Protein AF-A0A3B0P0P3-F1 (afdb_monomer_lite)

pLDDT: mean 71.78, std 19.22, range [35.62, 91.62]

Foldseek 3Di:
DDDDPPDPPPPPPVVVVVPPPVPPDPPDDPPDPDPCPPFDKDKDWAWDDDPDPVFPQDIDGGFIWIDGPPRRPDIDGDPVSVQNSRPRVDDPVQWDWDADPVQQWTKTFGADPVRHTPDIDIDHD

Structure (mmCIF, N/CA/C/O backbone):
data_AF-A0A3B0P0P3-F1
#
_entry.id   AF-A0A3B0P0P3-F1
#
loop_
_atom_site.group_PDB
_atom_site.id
_atom_site.type_symbol
_atom_site.label_atom_id
_atom_site.label_alt_id
_atom_site.label_comp_id
_atom_site.label_asym_id
_atom_site.label_entity_id
_atom_site.label_seq_id
_atom_site.pdbx_PDB_ins_code
_atom_site.Cartn_x
_atom_site.Cartn_y
_atom_site.Cartn_z
_atom_site.occupancy
_atom_site.B_iso_or_equiv
_atom_site.auth_seq_id
_atom_site.auth_comp_id
_atom_site.auth_asym_id
_atom_site.auth_atom_id
_atom_site.pdbx_PDB_model_num
ATOM 1 N N . MET A 1 1 ? -33.134 -0.556 36.168 1.00 37.19 1 MET A N 1
ATOM 2 C CA . MET A 1 1 ? -32.171 -1.674 36.022 1.00 37.19 1 MET A CA 1
ATOM 3 C C . MET A 1 1 ? -31.194 -1.363 34.895 1.00 37.19 1 MET A C 1
ATOM 5 O O . MET A 1 1 ? -31.553 -0.646 33.974 1.00 37.19 1 MET A O 1
ATOM 9 N N . LYS A 1 2 ? -29.939 -1.791 35.063 1.00 35.69 2 LYS A N 1
ATOM 10 C CA . LYS A 1 2 ? -28.724 -1.318 34.377 1.00 35.69 2 LYS A CA 1
ATOM 11 C C . LYS A 1 2 ? -28.653 -1.657 32.874 1.00 35.69 2 LYS A C 1
ATOM 13 O O . LYS A 1 2 ? -29.119 -2.702 32.441 1.00 35.69 2 LYS A O 1
ATOM 18 N N . LYS A 1 3 ? -27.981 -0.754 32.144 1.00 40.00 3 LYS A N 1
ATOM 19 C CA . LYS A 1 3 ? -27.549 -0.800 30.734 1.00 40.00 3 LYS A CA 1
ATOM 20 C C . LYS A 1 3 ? -26.886 -2.137 30.365 1.00 40.00 3 LYS A C 1
ATOM 22 O O . LYS A 1 3 ? -25.862 -2.476 30.955 1.00 40.00 3 LYS A O 1
ATOM 27 N N . GLN A 1 4 ? -27.379 -2.823 29.334 1.00 44.06 4 GLN A N 1
ATOM 28 C CA . GLN A 1 4 ? -26.611 -3.861 28.641 1.00 44.06 4 GLN A CA 1
ATOM 29 C C . GLN A 1 4 ? -25.731 -3.201 27.572 1.00 44.06 4 GLN A C 1
ATOM 31 O O . GLN A 1 4 ? -26.179 -2.863 26.482 1.00 44.06 4 GLN A O 1
ATOM 36 N N . LYS A 1 5 ? -24.461 -2.977 27.922 1.00 46.28 5 LYS A N 1
ATOM 37 C CA . LYS A 1 5 ? -23.376 -2.773 26.960 1.00 46.28 5 LYS A CA 1
ATOM 38 C C . LYS A 1 5 ? -22.878 -4.155 26.534 1.00 46.28 5 LYS A C 1
ATOM 40 O O . LYS A 1 5 ? -22.070 -4.747 27.243 1.00 46.28 5 LYS A O 1
ATOM 45 N N . THR A 1 6 ? -23.330 -4.676 25.4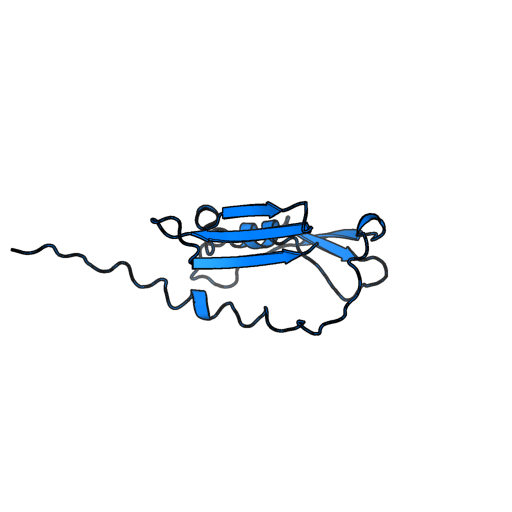00 1.00 50.09 6 THR A N 1
ATOM 46 C CA . THR A 1 6 ? -22.722 -5.866 24.785 1.00 50.09 6 THR A CA 1
ATOM 47 C C . THR A 1 6 ? -21.574 -5.438 23.873 1.00 50.09 6 THR A C 1
ATOM 49 O O . THR A 1 6 ? -21.735 -5.187 22.685 1.00 50.09 6 THR A O 1
ATOM 52 N N . LEU A 1 7 ? -20.427 -5.244 24.522 1.00 41.56 7 LEU A N 1
ATOM 53 C CA . LEU A 1 7 ? -19.095 -5.701 24.123 1.00 41.56 7 LEU A CA 1
ATOM 54 C C . LEU A 1 7 ? -18.811 -5.850 22.604 1.00 41.56 7 LEU A C 1
ATOM 56 O O . LEU A 1 7 ? -18.810 -6.951 22.062 1.00 41.56 7 LEU A O 1
ATOM 60 N N . LYS A 1 8 ? -18.456 -4.738 21.942 1.00 42.47 8 LYS A N 1
ATOM 61 C CA . LYS A 1 8 ? -17.677 -4.715 20.686 1.00 42.47 8 LYS A CA 1
ATOM 62 C C . LYS A 1 8 ? -16.185 -4.972 20.983 1.00 42.47 8 LYS A C 1
ATOM 64 O O . LYS A 1 8 ? -15.389 -4.043 20.947 1.00 42.47 8 LYS A O 1
ATOM 69 N N . TYR A 1 9 ? -15.801 -6.205 21.317 1.00 44.88 9 TYR A N 1
ATOM 70 C CA . TYR A 1 9 ? -14.387 -6.575 21.531 1.00 44.88 9 TYR A CA 1
ATOM 71 C C . TYR A 1 9 ? -14.048 -7.927 20.895 1.00 44.88 9 TYR A C 1
ATOM 73 O O . TYR A 1 9 ? -13.677 -8.871 21.581 1.00 44.88 9 TYR A O 1
ATOM 81 N N . PHE A 1 10 ? -14.165 -8.017 19.570 1.00 44.28 10 PHE A N 1
ATOM 82 C CA . PHE A 1 10 ? -13.620 -9.157 18.818 1.00 44.28 10 PHE A CA 1
ATOM 83 C C . PHE A 1 10 ? -12.614 -8.776 17.720 1.00 44.28 10 PHE A C 1
ATOM 85 O O . PHE A 1 10 ? -12.150 -9.654 17.006 1.00 44.28 10 PHE A O 1
ATOM 92 N N . LEU A 1 11 ? -12.185 -7.509 17.624 1.00 40.88 11 LEU A N 1
ATOM 93 C CA . LEU A 1 11 ? -11.160 -7.092 16.648 1.00 40.88 11 LEU A CA 1
ATOM 94 C C . LEU A 1 11 ? -9.722 -7.017 17.197 1.00 40.88 11 LEU A C 1
ATOM 96 O O . LEU A 1 11 ? -8.820 -6.572 16.499 1.00 40.88 11 LEU A O 1
ATOM 100 N N . SER A 1 12 ? -9.466 -7.465 18.427 1.00 43.34 12 SER A N 1
ATOM 101 C CA . SER A 1 12 ? -8.134 -7.319 19.041 1.00 43.34 12 SER A CA 1
ATOM 102 C C . SER A 1 12 ? -7.147 -8.441 18.702 1.00 43.34 12 SER A C 1
ATOM 104 O O . SER A 1 12 ? -5.954 -8.268 18.917 1.00 43.34 12 SER A O 1
ATOM 106 N N . ALA A 1 13 ? -7.612 -9.592 18.205 1.00 42.66 13 ALA A N 1
ATOM 107 C CA . ALA A 1 13 ? -6.750 -10.767 18.031 1.00 42.66 13 ALA A CA 1
ATOM 108 C C . ALA A 1 13 ? -6.234 -10.964 16.593 1.00 42.66 13 ALA A C 1
ATOM 110 O O . ALA A 1 13 ? -5.145 -11.499 16.419 1.00 42.66 13 ALA A O 1
ATOM 111 N N . ALA A 1 14 ? -6.957 -10.491 15.571 1.00 44.03 14 ALA A N 1
ATOM 112 C CA . ALA A 1 14 ? -6.527 -10.625 14.172 1.00 44.03 14 ALA A CA 1
ATOM 113 C C . ALA A 1 14 ? -5.441 -9.607 13.770 1.00 44.03 14 ALA A C 1
ATOM 115 O O . ALA A 1 14 ? -4.652 -9.865 12.866 1.00 44.03 14 ALA A O 1
ATOM 116 N N . ALA A 1 15 ? -5.342 -8.476 14.478 1.00 45.72 15 ALA A N 1
ATOM 117 C CA . ALA A 1 15 ? -4.306 -7.471 14.228 1.00 45.72 15 ALA A CA 1
ATOM 118 C C . ALA A 1 15 ? -2.900 -7.915 14.683 1.00 45.72 15 ALA A C 1
ATOM 120 O O . ALA A 1 15 ? -1.907 -7.346 14.245 1.00 45.72 15 ALA A O 1
ATOM 121 N N . LEU A 1 16 ? -2.796 -8.939 15.542 1.00 41.88 16 LEU A N 1
ATOM 122 C CA . LEU A 1 16 ? -1.513 -9.423 16.068 1.00 41.88 16 LEU A CA 1
ATOM 123 C C . LEU A 1 16 ? -0.851 -10.490 15.183 1.00 41.88 16 LEU A C 1
ATOM 125 O O . LEU A 1 16 ? 0.357 -10.687 15.285 1.00 41.88 16 LEU A O 1
ATOM 129 N N . SER A 1 17 ? -1.596 -11.163 14.298 1.00 41.97 17 SER A N 1
ATOM 130 C CA . SER A 1 17 ? -1.056 -12.252 13.468 1.00 41.97 17 SER A CA 1
ATOM 131 C C . SER A 1 17 ? -0.556 -11.818 12.088 1.00 41.97 17 SER A C 1
ATOM 133 O O . SER A 1 17 ? 0.045 -12.633 11.393 1.00 41.97 17 SER A O 1
ATOM 135 N N . LEU A 1 18 ? -0.753 -10.556 11.688 1.00 44.06 18 LEU A N 1
ATOM 136 C CA . LEU A 1 18 ? -0.232 -10.014 10.421 1.00 44.06 18 LEU A CA 1
ATOM 137 C C . LEU A 1 18 ? 1.138 -9.325 10.551 1.00 44.06 18 LEU A C 1
ATOM 139 O O . LEU A 1 18 ? 1.724 -8.933 9.546 1.00 44.06 18 LEU A O 1
ATOM 143 N N . PHE A 1 19 ? 1.704 -9.245 11.759 1.00 43.00 19 PHE A N 1
ATOM 144 C CA . PHE A 1 19 ? 3.033 -8.666 11.994 1.00 43.00 19 PHE A CA 1
ATOM 145 C C . PHE A 1 19 ? 4.212 -9.662 12.141 1.00 43.00 19 PHE A C 1
ATOM 147 O O . PHE A 1 19 ? 5.126 -9.369 12.910 1.00 43.00 19 PHE A O 1
ATOM 154 N N . PRO A 1 20 ? 4.311 -10.789 11.398 1.00 42.59 20 PRO A N 1
ATOM 155 C CA . PRO A 1 20 ? 5.589 -11.492 11.271 1.00 42.59 20 PRO A CA 1
ATOM 156 C C . PRO A 1 20 ? 6.290 -11.289 9.914 1.00 42.59 20 PRO A C 1
ATOM 158 O O . PRO A 1 20 ? 7.133 -12.105 9.557 1.00 42.59 20 PRO A O 1
ATOM 161 N N . VAL A 1 21 ? 6.004 -10.213 9.163 1.00 43.56 21 VAL A N 1
ATOM 162 C CA . VAL A 1 21 ? 6.750 -9.893 7.917 1.00 43.56 21 VAL A CA 1
ATOM 163 C C . VAL A 1 21 ? 7.593 -8.612 8.016 1.00 43.56 21 VAL A C 1
ATOM 165 O O . VAL A 1 21 ? 8.526 -8.428 7.244 1.00 43.56 21 VAL A O 1
ATOM 168 N N . ALA A 1 22 ? 7.384 -7.764 9.027 1.00 45.91 22 ALA A N 1
ATOM 169 C CA . ALA A 1 22 ? 8.171 -6.534 9.192 1.00 45.91 22 ALA A CA 1
ATOM 170 C C . ALA A 1 22 ? 9.547 -6.738 9.871 1.00 45.91 22 ALA A C 1
ATOM 172 O O . ALA A 1 22 ? 10.275 -5.772 10.083 1.00 45.91 22 ALA A O 1
ATOM 173 N N . LEU A 1 23 ? 9.923 -7.975 10.227 1.00 43.06 23 LEU A N 1
ATOM 174 C CA . LEU A 1 23 ? 11.130 -8.260 11.018 1.00 43.06 23 LEU A CA 1
ATOM 175 C C . LEU A 1 23 ? 12.302 -8.866 10.224 1.00 43.06 23 LEU A C 1
ATOM 177 O O . LEU A 1 23 ? 13.125 -9.585 10.787 1.00 43.06 23 LEU A O 1
ATOM 181 N N . LEU A 1 24 ? 12.414 -8.570 8.927 1.00 39.75 24 LEU A N 1
ATOM 182 C CA . LEU A 1 24 ? 13.553 -8.986 8.098 1.00 39.75 24 LEU A CA 1
ATOM 183 C C . LEU A 1 24 ? 14.134 -7.813 7.300 1.00 39.75 24 LEU A C 1
ATOM 185 O O . LEU A 1 24 ? 14.083 -7.837 6.081 1.00 39.75 24 LEU A O 1
ATOM 189 N N . SER A 1 25 ? 14.710 -6.816 7.986 1.00 42.78 25 SER A N 1
ATOM 190 C CA . SER A 1 25 ? 15.882 -6.048 7.491 1.00 42.78 25 SER A CA 1
ATOM 191 C C . SER A 1 25 ? 16.295 -4.870 8.387 1.00 42.78 25 SER A C 1
ATOM 193 O O . SER A 1 25 ? 16.852 -3.894 7.898 1.00 42.78 25 SER A O 1
ATOM 195 N N . ALA A 1 26 ? 16.126 -4.936 9.711 1.00 41.12 26 ALA A N 1
ATOM 196 C CA . ALA A 1 26 ? 16.864 -4.033 10.600 1.00 41.12 26 ALA A CA 1
ATOM 197 C C . ALA A 1 26 ? 18.314 -4.534 10.770 1.00 41.12 26 ALA A C 1
ATOM 199 O O . ALA A 1 26 ? 18.764 -4.848 11.869 1.00 41.12 26 ALA A O 1
ATOM 200 N N . ARG A 1 27 ? 19.055 -4.662 9.662 1.00 38.78 27 ARG A N 1
ATOM 201 C CA . ARG A 1 27 ? 20.513 -4.556 9.706 1.00 38.78 27 ARG A CA 1
ATOM 202 C C . ARG A 1 27 ? 20.827 -3.109 9.377 1.00 38.78 27 ARG A C 1
ATOM 204 O O . ARG A 1 27 ? 20.640 -2.682 8.246 1.00 38.78 27 ARG A O 1
ATOM 211 N N . CYS A 1 28 ? 21.268 -2.376 10.396 1.00 43.38 28 CYS A N 1
ATOM 212 C CA . CYS A 1 28 ? 21.934 -1.094 10.251 1.00 43.38 28 CYS A CA 1
ATOM 213 C C . CYS A 1 28 ? 23.049 -1.205 9.206 1.00 43.38 28 CYS A C 1
ATOM 215 O O . CYS A 1 28 ? 24.158 -1.629 9.523 1.00 43.38 28 CYS A O 1
ATOM 217 N N . GLU A 1 29 ? 22.783 -0.779 7.982 1.00 35.62 29 GLU A N 1
ATOM 218 C CA . GLU A 1 29 ? 23.805 -0.169 7.154 1.00 35.62 29 GLU A CA 1
ATOM 219 C C . GLU A 1 29 ? 23.496 1.321 7.140 1.00 35.62 29 GLU A C 1
ATOM 221 O O . GLU A 1 29 ? 22.467 1.743 6.623 1.00 35.62 29 GLU A O 1
ATOM 226 N N . ASN A 1 30 ? 24.394 2.114 7.735 1.00 39.34 30 ASN A N 1
ATOM 227 C CA . ASN A 1 30 ? 24.486 3.566 7.562 1.00 39.34 30 ASN A CA 1
ATOM 228 C C . ASN A 1 30 ? 24.833 3.890 6.096 1.00 39.34 30 ASN A C 1
ATOM 230 O O . ASN A 1 30 ? 25.861 4.499 5.797 1.00 39.34 30 ASN A O 1
ATOM 234 N N . THR A 1 31 ? 24.010 3.438 5.159 1.00 44.97 31 THR A N 1
ATOM 235 C CA . THR A 1 31 ? 24.005 3.965 3.808 1.00 44.97 31 THR A CA 1
ATOM 236 C C . THR A 1 31 ? 23.204 5.250 3.890 1.00 44.97 31 THR A C 1
ATOM 238 O O . THR A 1 31 ? 22.048 5.263 4.304 1.00 44.97 31 THR A O 1
ATOM 241 N N . LYS A 1 32 ? 23.861 6.375 3.596 1.00 42.97 32 LYS A N 1
ATOM 242 C CA . LYS A 1 32 ? 23.148 7.632 3.363 1.00 42.97 32 LYS A CA 1
ATOM 243 C C . LYS A 1 32 ? 22.000 7.329 2.389 1.00 42.97 32 LYS A C 1
ATOM 245 O O . LYS A 1 32 ? 22.283 6.617 1.421 1.00 42.97 32 LYS A O 1
ATOM 250 N N . PRO A 1 33 ? 20.775 7.836 2.618 1.00 49.66 33 PRO A N 1
ATOM 251 C CA . PRO A 1 33 ? 19.689 7.675 1.659 1.00 49.66 33 PRO A CA 1
ATOM 252 C C . PRO A 1 33 ? 20.211 8.100 0.285 1.00 49.66 33 PRO A C 1
ATOM 254 O O . PRO A 1 33 ? 20.733 9.207 0.108 1.00 49.66 33 PRO A O 1
ATOM 257 N N . ILE A 1 34 ? 20.224 7.150 -0.648 1.00 50.75 34 ILE A N 1
ATOM 258 C CA . ILE A 1 34 ? 20.624 7.414 -2.023 1.00 50.75 34 ILE A CA 1
ATOM 259 C C . ILE A 1 34 ? 19.425 8.120 -2.629 1.00 50.75 34 ILE A C 1
ATOM 261 O O . ILE A 1 34 ? 18.325 7.597 -2.581 1.00 50.75 34 ILE A O 1
ATOM 265 N N . ASN A 1 35 ? 19.634 9.320 -3.157 1.00 49.97 35 ASN A N 1
ATOM 266 C CA . ASN A 1 35 ? 18.577 10.076 -3.809 1.00 49.97 35 ASN A CA 1
ATOM 267 C C . ASN A 1 35 ? 18.003 9.245 -4.977 1.00 49.97 35 ASN A C 1
ATOM 269 O O . ASN A 1 35 ? 18.694 9.025 -5.978 1.00 49.97 35 ASN A O 1
ATOM 273 N N . ASP A 1 36 ? 16.760 8.781 -4.824 1.00 53.78 36 ASP A N 1
ATOM 274 C CA . ASP A 1 36 ? 16.060 7.842 -5.715 1.00 53.78 36 ASP A CA 1
ATOM 275 C C . ASP A 1 36 ? 15.874 8.352 -7.154 1.00 53.78 36 ASP A C 1
ATOM 277 O O . ASP A 1 36 ? 15.538 7.583 -8.053 1.00 53.78 36 ASP A O 1
ATOM 281 N N . ASN A 1 37 ? 16.176 9.627 -7.421 1.00 54.72 37 ASN A N 1
ATOM 282 C CA . ASN A 1 37 ? 16.098 10.245 -8.749 1.00 54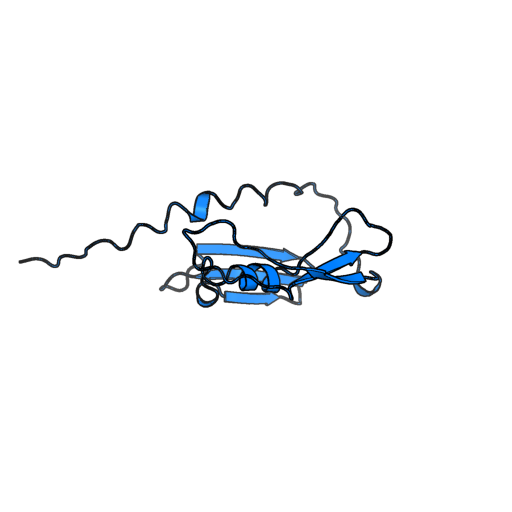.72 37 ASN A CA 1
ATOM 283 C C . ASN A 1 37 ? 16.999 9.592 -9.822 1.00 54.72 37 ASN A C 1
ATOM 285 O O . ASN A 1 37 ? 16.866 9.908 -11.004 1.00 54.72 37 ASN A O 1
ATOM 289 N N . HIS A 1 38 ? 17.912 8.694 -9.438 1.00 56.16 38 HIS A N 1
ATOM 290 C CA . HIS A 1 38 ? 18.759 7.929 -10.363 1.00 56.16 38 HIS A CA 1
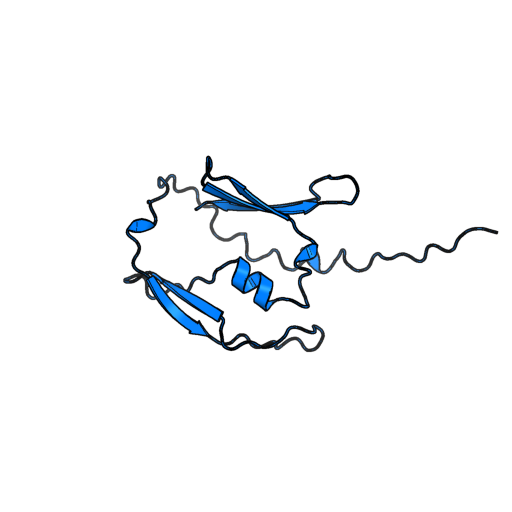ATOM 291 C C . HIS A 1 38 ? 18.353 6.453 -10.518 1.00 56.16 38 HIS A C 1
ATOM 293 O O . HIS A 1 38 ? 18.991 5.729 -11.285 1.00 56.16 38 HIS A O 1
ATOM 299 N N . LEU A 1 39 ? 17.322 5.985 -9.808 1.00 68.25 39 LEU A N 1
ATOM 300 C CA . LEU A 1 39 ? 16.809 4.627 -9.967 1.00 68.25 39 LEU A CA 1
ATOM 301 C C . LEU A 1 39 ? 15.886 4.570 -11.184 1.00 68.25 39 LEU A C 1
ATOM 303 O O . LEU A 1 39 ? 14.818 5.176 -11.221 1.00 68.25 39 LEU A O 1
ATOM 307 N N . GLU A 1 40 ? 16.294 3.817 -12.202 1.00 76.44 40 GLU A N 1
ATOM 308 C CA . GLU A 1 40 ? 15.404 3.502 -13.311 1.00 76.44 40 GLU A CA 1
ATOM 309 C C . GLU A 1 40 ? 14.490 2.338 -12.928 1.00 76.44 40 GLU A C 1
ATOM 311 O O . GLU A 1 40 ? 14.960 1.247 -12.587 1.00 76.44 40 GLU A O 1
ATOM 316 N N . PHE A 1 41 ? 13.181 2.556 -13.040 1.00 83.44 41 PHE A N 1
ATOM 317 C CA . PHE A 1 41 ? 12.171 1.541 -12.765 1.00 83.44 41 PHE A CA 1
ATOM 318 C C . PHE A 1 41 ? 11.584 0.964 -14.055 1.00 83.44 41 PHE A C 1
ATOM 320 O O . PHE A 1 41 ? 11.381 1.666 -15.048 1.00 83.44 41 PHE A O 1
ATOM 327 N N . GLU A 1 42 ? 11.273 -0.326 -14.025 1.00 86.38 42 GLU A N 1
ATOM 328 C CA . GLU A 1 42 ? 10.320 -0.962 -14.925 1.00 86.38 42 GLU A CA 1
ATOM 329 C C . GLU A 1 42 ? 9.002 -1.147 -14.166 1.00 86.38 42 GLU A C 1
ATOM 331 O O . GLU A 1 42 ? 8.976 -1.724 -13.077 1.00 86.38 42 GLU A O 1
ATOM 336 N N . ILE A 1 43 ? 7.912 -0.634 -14.736 1.00 89.12 43 ILE A N 1
ATOM 337 C CA . ILE A 1 43 ? 6.576 -0.699 -14.141 1.00 89.12 43 ILE A CA 1
ATOM 338 C C . ILE A 1 43 ? 5.769 -1.743 -14.907 1.00 89.12 43 ILE A C 1
ATOM 340 O O . ILE A 1 43 ? 5.675 -1.689 -16.133 1.00 89.12 43 ILE A O 1
ATOM 344 N N . SER A 1 44 ? 5.160 -2.678 -14.184 1.00 89.25 44 SER A N 1
ATOM 345 C CA . SER A 1 44 ? 4.307 -3.723 -14.756 1.00 89.25 44 SER A CA 1
ATOM 346 C C . SER A 1 44 ? 3.002 -3.848 -13.977 1.00 89.25 44 SER A C 1
ATOM 348 O O . SER A 1 44 ? 2.965 -3.569 -12.782 1.00 89.25 44 SER A O 1
ATOM 350 N N . LYS A 1 45 ? 1.924 -4.251 -14.658 1.00 91.62 45 LYS A N 1
ATOM 351 C CA . LYS A 1 45 ? 0.612 -4.480 -14.040 1.00 91.62 45 LYS A CA 1
ATOM 352 C C . LYS A 1 45 ? 0.452 -5.942 -13.642 1.00 91.62 45 LYS A C 1
ATOM 354 O O . LYS A 1 45 ? 0.783 -6.823 -14.436 1.00 91.62 45 LYS A O 1
ATOM 359 N N . HIS A 1 46 ? -0.072 -6.181 -12.445 1.00 90.38 46 HIS A N 1
ATOM 360 C CA . HIS A 1 46 ? -0.317 -7.512 -11.892 1.00 90.38 46 HIS A CA 1
ATOM 361 C C . HIS A 1 46 ? -1.703 -7.602 -11.273 1.00 90.38 46 HIS A C 1
ATOM 363 O O . HIS A 1 46 ? -2.263 -6.616 -10.795 1.00 90.38 46 HIS A O 1
ATOM 369 N N . GLY A 1 47 ? -2.233 -8.823 -11.256 1.00 88.69 47 GLY A N 1
ATOM 370 C CA . GLY A 1 47 ? -3.485 -9.115 -10.581 1.00 88.69 47 GLY A CA 1
ATOM 371 C C . GLY A 1 47 ? -3.297 -9.494 -9.118 1.00 88.69 47 GLY A C 1
ATOM 372 O O . GLY A 1 47 ? -2.368 -10.221 -8.765 1.00 88.69 47 GLY A O 1
ATOM 373 N N . PHE A 1 48 ? -4.224 -9.043 -8.283 1.00 88.94 48 PHE A N 1
ATOM 374 C CA . PHE A 1 48 ? -4.422 -9.520 -6.925 1.00 88.94 48 PHE A CA 1
ATOM 375 C C . PHE A 1 48 ? -5.660 -1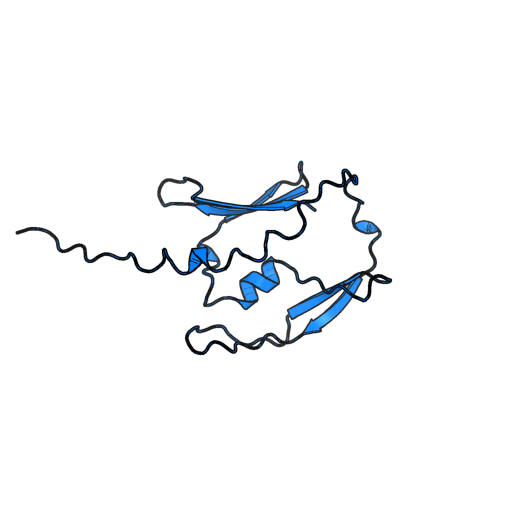0.406 -6.869 1.00 88.94 48 PHE A C 1
ATOM 377 O O . PHE A 1 48 ? -6.760 -9.996 -7.242 1.00 88.94 48 PHE A O 1
ATOM 384 N N . LYS A 1 49 ? -5.468 -11.625 -6.363 1.00 89.94 49 LYS A N 1
ATOM 385 C CA . LYS A 1 49 ? -6.529 -12.610 -6.187 1.00 89.94 49 LYS A CA 1
ATOM 386 C C . LYS A 1 49 ? -6.730 -12.908 -4.709 1.00 89.94 49 LYS A C 1
ATOM 388 O O . LYS A 1 49 ? -5.789 -13.312 -4.027 1.00 89.94 49 LYS A O 1
ATOM 393 N N . ASN A 1 50 ? -7.963 -12.765 -4.231 1.00 86.94 50 ASN A N 1
ATOM 394 C CA . ASN A 1 50 ? -8.314 -13.124 -2.867 1.00 86.94 50 ASN A CA 1
ATOM 395 C C . ASN A 1 50 ? -8.627 -14.625 -2.773 1.00 86.94 50 ASN A C 1
ATOM 397 O O . ASN A 1 50 ? -9.618 -15.111 -3.315 1.00 86.94 50 ASN A O 1
ATOM 401 N N . PHE A 1 51 ? -7.790 -15.368 -2.052 1.00 88.50 51 PHE A N 1
ATOM 402 C CA . PHE A 1 51 ? -8.020 -16.791 -1.786 1.00 88.50 51 PHE A CA 1
ATOM 403 C C . PHE A 1 51 ? -8.767 -17.049 -0.465 1.00 88.50 51 PHE A C 1
ATOM 405 O O . PHE A 1 51 ? -9.225 -18.171 -0.240 1.00 88.50 51 PHE A O 1
ATOM 412 N N . ASN A 1 52 ? -8.932 -16.022 0.375 1.00 83.31 52 ASN A N 1
ATOM 413 C CA . ASN A 1 52 ? -9.583 -16.097 1.681 1.00 83.31 52 ASN A CA 1
ATOM 414 C C . ASN A 1 52 ? -11.054 -15.682 1.554 1.00 83.31 52 ASN A C 1
ATOM 416 O O . ASN A 1 52 ? -11.392 -14.501 1.452 1.00 83.31 52 ASN A O 1
ATOM 420 N N . LYS A 1 53 ? -11.945 -16.676 1.538 1.00 80.38 53 LYS A N 1
ATOM 421 C CA . LYS A 1 53 ? -13.384 -16.480 1.289 1.00 80.38 53 LYS A CA 1
ATOM 422 C C . LYS A 1 53 ? -14.112 -15.774 2.434 1.00 80.38 53 LYS A C 1
ATOM 424 O O . LYS A 1 53 ? -15.235 -15.319 2.250 1.00 80.38 53 LYS A O 1
ATOM 429 N N . GLU A 1 54 ? -13.505 -15.728 3.612 1.00 84.75 54 GLU A N 1
ATOM 430 C CA . GLU A 1 54 ? -14.028 -15.089 4.814 1.00 84.75 54 GLU A CA 1
ATOM 431 C C . GLU A 1 54 ? -13.940 -13.556 4.778 1.00 84.75 54 GLU A C 1
ATOM 433 O O . GLU A 1 54 ? -14.632 -12.895 5.552 1.00 84.75 54 GLU A O 1
ATOM 438 N N . TYR A 1 55 ? -13.134 -12.992 3.873 1.00 80.50 55 TYR A N 1
ATOM 439 C CA . TYR A 1 55 ? -12.971 -11.550 3.717 1.00 80.50 55 TYR A CA 1
ATOM 440 C C . TYR A 1 55 ? -13.534 -11.074 2.380 1.00 80.50 55 TYR A C 1
ATOM 442 O O . TYR A 1 55 ? -13.274 -11.663 1.329 1.00 80.50 55 TYR A O 1
ATOM 450 N N . THR A 1 56 ? -14.261 -9.959 2.406 1.00 82.94 56 THR A N 1
ATOM 451 C CA . THR A 1 56 ? -14.811 -9.313 1.206 1.00 82.94 56 THR A CA 1
ATOM 452 C C . THR A 1 56 ? -13.763 -8.401 0.565 1.00 82.94 56 THR A C 1
ATOM 454 O O . THR A 1 56 ? -13.958 -7.193 0.474 1.00 82.94 56 THR A O 1
ATOM 457 N N . ILE A 1 57 ? -12.628 -8.972 0.157 1.00 86.38 57 ILE A N 1
ATOM 458 C CA . ILE A 1 57 ? -11.579 -8.246 -0.571 1.00 86.38 57 ILE A CA 1
ATOM 459 C C . ILE A 1 57 ? -11.849 -8.397 -2.067 1.00 86.38 57 ILE A C 1
ATOM 461 O O . ILE A 1 57 ? -11.984 -9.523 -2.558 1.00 86.38 57 ILE A O 1
ATOM 465 N N . GLN A 1 58 ? -11.950 -7.277 -2.781 1.00 85.69 58 GLN A N 1
ATOM 466 C CA . GLN A 1 58 ? -12.166 -7.288 -4.226 1.00 85.69 58 GLN A CA 1
ATOM 467 C C . GLN A 1 58 ? -10.891 -7.725 -4.958 1.00 85.69 58 GLN A C 1
ATOM 469 O O . GLN A 1 58 ? -9.795 -7.252 -4.664 1.00 85.69 58 GLN A O 1
ATOM 474 N N . GLU A 1 59 ? -11.035 -8.642 -5.916 1.00 90.12 59 GLU A N 1
ATOM 475 C CA . GLU A 1 59 ? -9.946 -8.984 -6.833 1.00 90.12 59 GLU A CA 1
ATOM 476 C C . GLU A 1 59 ? -9.643 -7.792 -7.750 1.00 90.12 59 GLU A C 1
ATOM 478 O O . GLU A 1 59 ? -10.541 -7.028 -8.109 1.00 90.12 59 GLU A O 1
ATOM 483 N N . ARG A 1 60 ? -8.375 -7.641 -8.136 1.00 89.25 60 ARG A N 1
ATOM 484 C CA . ARG A 1 60 ? -7.894 -6.536 -8.977 1.00 89.25 60 ARG A CA 1
ATOM 485 C C . ARG A 1 60 ? -6.940 -7.045 -10.042 1.00 89.25 60 ARG A C 1
ATOM 487 O O . ARG A 1 60 ? -6.285 -8.060 -9.835 1.00 89.25 60 ARG A O 1
ATOM 494 N N . ASP A 1 61 ? -6.828 -6.337 -11.157 1.00 89.94 61 ASP A N 1
ATOM 495 C CA . ASP A 1 61 ? -5.917 -6.638 -12.272 1.00 89.94 61 ASP A CA 1
ATOM 496 C C . ASP A 1 61 ? -4.969 -5.472 -12.611 1.00 89.94 61 ASP A C 1
ATOM 498 O O . ASP A 1 61 ? -4.183 -5.542 -13.559 1.00 89.94 61 ASP A O 1
ATOM 502 N N . ASP A 1 62 ? -5.024 -4.402 -11.818 1.00 89.62 62 ASP A N 1
ATOM 503 C CA . ASP A 1 62 ? -4.414 -3.109 -12.102 1.00 89.62 62 ASP A CA 1
ATOM 504 C C . ASP A 1 62 ? -3.319 -2.693 -11.108 1.00 89.62 62 ASP A C 1
ATOM 506 O O . ASP A 1 62 ? -2.871 -1.546 -11.157 1.00 89.62 62 ASP A O 1
ATOM 510 N N . LEU A 1 63 ? -2.836 -3.602 -10.251 1.00 90.12 63 LEU A N 1
ATOM 511 C CA . LEU A 1 63 ? -1.777 -3.273 -9.295 1.00 90.12 63 LEU A CA 1
ATOM 512 C C . LEU A 1 63 ? -0.441 -3.051 -9.987 1.00 90.12 63 LEU A C 1
ATOM 514 O O . LEU A 1 63 ? 0.005 -3.866 -10.798 1.00 90.12 63 LEU A O 1
ATOM 518 N N . LEU A 1 64 ? 0.216 -1.950 -9.629 1.00 89.94 64 LEU A N 1
ATOM 519 C CA . LEU A 1 64 ? 1.518 -1.601 -10.165 1.00 89.94 64 LEU A CA 1
ATOM 520 C C . LEU A 1 64 ? 2.614 -2.263 -9.338 1.00 89.94 64 LEU A C 1
ATOM 522 O O . LEU A 1 64 ? 2.726 -2.088 -8.126 1.00 89.94 64 LEU A O 1
ATOM 526 N N . ALA A 1 65 ? 3.450 -3.005 -10.045 1.00 88.25 65 ALA A N 1
ATOM 527 C CA . ALA A 1 65 ? 4.670 -3.583 -9.536 1.00 88.25 65 ALA A CA 1
ATOM 528 C C . ALA A 1 65 ? 5.863 -2.853 -10.150 1.00 88.25 65 ALA A C 1
ATOM 530 O O . ALA A 1 65 ? 5.951 -2.690 -11.372 1.00 88.25 65 ALA A O 1
ATOM 531 N N . TYR A 1 66 ? 6.796 -2.463 -9.294 1.00 87.94 66 TYR A N 1
ATOM 532 C CA . TYR A 1 66 ? 7.994 -1.721 -9.638 1.00 87.94 66 TYR A CA 1
ATOM 533 C C . TYR A 1 66 ? 9.195 -2.655 -9.535 1.00 87.94 66 TYR A C 1
ATOM 535 O O . TYR A 1 66 ? 9.407 -3.316 -8.517 1.00 87.94 66 TYR A O 1
ATOM 543 N N . ARG A 1 67 ? 10.000 -2.713 -10.592 1.00 85.75 67 ARG A N 1
ATOM 544 C CA . ARG A 1 67 ? 11.293 -3.400 -10.598 1.00 85.75 67 ARG A CA 1
ATOM 545 C C . ARG A 1 67 ? 12.391 -2.385 -10.818 1.00 85.75 67 ARG A C 1
ATOM 547 O O . ARG A 1 67 ? 12.302 -1.567 -11.727 1.00 85.75 67 ARG A O 1
ATOM 554 N N . ILE A 1 68 ? 13.440 -2.457 -10.014 1.00 84.12 68 ILE A N 1
ATOM 555 C CA . ILE A 1 68 ? 14.633 -1.642 -10.229 1.00 84.12 68 ILE A CA 1
ATOM 556 C C . ILE A 1 68 ? 15.426 -2.287 -11.368 1.00 84.12 68 ILE A C 1
ATOM 558 O O . ILE A 1 68 ? 15.805 -3.459 -11.275 1.00 84.12 68 ILE A O 1
ATOM 562 N N . LYS A 1 69 ? 15.694 -1.540 -12.444 1.00 73.56 69 LYS A N 1
ATOM 563 C CA . LYS A 1 69 ? 16.509 -2.048 -13.554 1.00 73.56 69 LYS A CA 1
ATOM 564 C C . LYS A 1 69 ? 17.876 -2.495 -13.031 1.00 73.56 69 LYS A C 1
ATOM 566 O O . LYS A 1 69 ? 18.493 -1.816 -12.213 1.00 73.56 69 LYS A O 1
ATOM 571 N N . ASN A 1 70 ? 18.352 -3.643 -13.515 1.00 71.31 70 ASN A N 1
ATOM 572 C CA . ASN A 1 70 ? 19.583 -4.317 -13.070 1.00 71.31 70 ASN A CA 1
ATOM 573 C C . ASN A 1 70 ? 19.507 -4.981 -11.677 1.00 71.31 70 ASN A C 1
ATOM 575 O O . ASN A 1 70 ? 20.508 -5.525 -11.213 1.00 71.31 70 ASN A O 1
ATOM 579 N N . LYS A 1 71 ? 18.332 -4.998 -11.028 1.00 68.81 71 LYS A N 1
ATOM 580 C CA . LYS A 1 71 ? 18.032 -5.784 -9.818 1.00 68.81 71 LYS A CA 1
ATOM 581 C C . LYS A 1 71 ? 16.741 -6.584 -10.032 1.00 68.81 71 LYS A C 1
ATOM 583 O O . LYS A 1 71 ? 15.713 -6.326 -9.414 1.00 68.81 71 LYS A O 1
ATOM 588 N N . ASN A 1 72 ? 16.802 -7.559 -10.939 1.00 61.56 72 ASN A N 1
ATOM 589 C CA . ASN A 1 72 ? 15.622 -8.265 -11.460 1.00 61.56 72 ASN A CA 1
ATOM 590 C C . ASN A 1 72 ? 14.947 -9.231 -10.466 1.00 61.56 72 ASN A C 1
ATOM 592 O O . ASN A 1 72 ? 13.887 -9.768 -10.778 1.00 61.56 72 ASN A O 1
ATOM 596 N N . GLU A 1 73 ? 15.549 -9.483 -9.303 1.00 69.12 73 GLU A N 1
ATOM 597 C CA . GLU A 1 73 ? 15.054 -10.486 -8.349 1.00 69.12 73 GLU A CA 1
ATOM 598 C C . GLU A 1 73 ? 13.970 -9.948 -7.405 1.00 69.12 73 GLU A C 1
ATOM 600 O O . GLU A 1 73 ? 13.187 -10.729 -6.871 1.00 69.12 73 GLU A O 1
ATOM 605 N N . MET A 1 74 ? 13.883 -8.625 -7.226 1.00 77.31 74 MET A N 1
ATOM 606 C CA . MET A 1 74 ? 12.964 -8.002 -6.271 1.00 77.31 74 MET A CA 1
ATOM 607 C C . MET A 1 74 ? 11.866 -7.220 -6.989 1.00 77.31 74 MET A C 1
ATOM 609 O O . MET A 1 74 ? 12.126 -6.431 -7.899 1.00 77.31 74 MET A O 1
ATOM 613 N N . ILE A 1 75 ? 10.629 -7.437 -6.548 1.00 82.44 75 ILE A N 1
ATOM 614 C CA . ILE A 1 75 ? 9.450 -6.699 -6.992 1.00 82.44 75 ILE A CA 1
ATOM 615 C C . ILE A 1 75 ? 8.944 -5.880 -5.813 1.00 82.44 75 ILE A C 1
ATOM 617 O O . ILE A 1 75 ? 8.723 -6.418 -4.730 1.00 82.44 75 ILE A O 1
ATOM 621 N N . TYR A 1 76 ? 8.748 -4.591 -6.047 1.00 84.62 76 TYR A N 1
ATOM 622 C CA . TYR A 1 76 ? 8.234 -3.647 -5.070 1.00 84.62 76 TYR A CA 1
ATOM 623 C C . TYR A 1 76 ? 6.803 -3.270 -5.443 1.00 84.62 76 TYR A C 1
ATOM 625 O O . TYR A 1 76 ? 6.455 -3.202 -6.622 1.00 84.62 76 TYR A O 1
ATOM 633 N N . ILE A 1 77 ? 5.971 -3.033 -4.438 1.00 85.81 77 ILE A N 1
ATOM 634 C CA . ILE A 1 77 ? 4.603 -2.541 -4.598 1.00 85.81 77 ILE A CA 1
ATOM 635 C C . ILE A 1 77 ? 4.488 -1.312 -3.707 1.00 85.81 77 ILE A C 1
ATOM 637 O O . ILE A 1 77 ? 5.020 -1.299 -2.595 1.00 85.81 77 ILE A O 1
ATOM 641 N N . ASP A 1 78 ? 3.822 -0.283 -4.212 1.00 84.38 78 ASP A N 1
ATOM 642 C CA . ASP A 1 78 ? 3.522 0.906 -3.429 1.00 84.38 78 ASP A CA 1
ATOM 643 C C . ASP A 1 78 ? 2.617 0.542 -2.238 1.00 84.38 78 ASP A C 1
ATOM 645 O O . ASP A 1 78 ? 1.641 -0.199 -2.383 1.00 84.38 78 ASP A O 1
ATOM 649 N N . VAL A 1 79 ? 2.952 1.040 -1.046 1.00 84.06 79 VAL A N 1
ATOM 650 C CA . VAL A 1 79 ? 2.224 0.679 0.179 1.00 84.06 79 VAL A CA 1
ATOM 651 C C . VAL A 1 79 ? 0.779 1.170 0.148 1.00 84.06 79 VAL A C 1
ATOM 653 O O . VAL A 1 79 ? -0.093 0.435 0.608 1.00 84.06 79 VAL A O 1
ATOM 656 N N . ASP A 1 80 ? 0.488 2.333 -0.442 1.00 84.25 80 ASP A N 1
ATOM 657 C CA . ASP A 1 80 ? -0.895 2.799 -0.585 1.00 84.25 80 ASP A CA 1
ATOM 658 C C . ASP A 1 80 ? -1.667 1.871 -1.520 1.00 84.25 80 ASP A C 1
ATOM 660 O O . ASP A 1 80 ? -2.784 1.469 -1.200 1.00 84.25 80 ASP A O 1
ATOM 664 N N . GLN A 1 81 ? -1.067 1.476 -2.650 1.00 85.50 81 GLN A N 1
ATOM 665 C CA . GLN A 1 81 ? -1.710 0.528 -3.566 1.00 85.50 81 GLN A CA 1
ATOM 666 C C . GLN A 1 81 ? -1.962 -0.827 -2.912 1.00 85.50 81 GLN A C 1
ATOM 668 O O . GLN A 1 81 ? -3.014 -1.428 -3.127 1.00 85.50 81 GLN A O 1
ATOM 673 N N . PHE A 1 82 ? -1.019 -1.309 -2.104 1.00 85.81 82 PHE A N 1
ATOM 674 C CA . PHE A 1 82 ? -1.180 -2.559 -1.375 1.00 85.81 82 PHE A CA 1
ATOM 675 C C . PHE A 1 82 ? -2.304 -2.474 -0.336 1.00 85.81 82 PHE A C 1
ATOM 677 O O . PHE A 1 82 ? -3.157 -3.358 -0.290 1.00 85.81 82 PHE A O 1
ATOM 684 N N . LEU A 1 83 ? -2.349 -1.405 0.466 1.00 86.00 83 LEU A N 1
ATOM 685 C CA . LEU A 1 83 ? -3.414 -1.198 1.452 1.00 86.00 83 LEU A CA 1
ATOM 686 C C . LEU A 1 83 ? -4.783 -1.062 0.776 1.00 86.00 83 LEU A C 1
ATOM 688 O O . LEU A 1 83 ? -5.742 -1.692 1.216 1.00 86.00 83 LEU A O 1
ATOM 692 N N . ASN A 1 84 ? -4.849 -0.340 -0.341 1.00 84.88 84 ASN A N 1
ATOM 693 C CA . ASN A 1 84 ? -6.071 -0.186 -1.121 1.00 84.88 84 ASN A CA 1
ATOM 694 C C . ASN A 1 84 ? -6.518 -1.495 -1.797 1.00 84.88 84 ASN A C 1
ATOM 696 O O . ASN A 1 84 ? -7.710 -1.760 -1.923 1.00 84.88 84 ASN A O 1
ATOM 700 N N . ALA A 1 85 ? -5.591 -2.373 -2.195 1.00 86.38 85 ALA A N 1
ATOM 701 C CA . ALA A 1 85 ? -5.943 -3.720 -2.657 1.00 86.38 85 ALA A CA 1
ATOM 702 C C . ALA A 1 85 ? -6.595 -4.567 -1.557 1.00 86.38 85 ALA A C 1
ATOM 704 O O . ALA A 1 85 ? -7.394 -5.450 -1.853 1.00 86.38 85 ALA A O 1
ATOM 705 N N . LEU A 1 86 ? -6.259 -4.299 -0.294 1.00 86.56 86 LEU A N 1
ATOM 706 C CA . LEU A 1 86 ? -6.815 -4.969 0.880 1.00 86.56 86 LEU A CA 1
ATOM 707 C C . LEU A 1 86 ? -8.059 -4.265 1.443 1.00 86.56 86 LEU A C 1
ATOM 709 O O . LEU A 1 86 ? -8.519 -4.621 2.534 1.00 86.56 86 LEU A O 1
ATOM 713 N N . SER A 1 87 ? -8.626 -3.306 0.707 1.00 79.38 87 SER A N 1
ATOM 714 C CA . SER A 1 87 ? -9.889 -2.659 1.057 1.00 79.38 87 SER A CA 1
ATOM 715 C C . SER A 1 87 ? -10.983 -3.718 1.253 1.00 79.38 87 SER A C 1
ATOM 717 O O . SER A 1 87 ? -11.194 -4.589 0.405 1.00 79.38 87 SER A O 1
ATOM 719 N N . GLY A 1 88 ? -11.628 -3.702 2.422 1.00 75.44 88 GLY A N 1
ATOM 720 C CA . GLY A 1 88 ? -12.570 -4.739 2.873 1.00 75.44 88 GLY A CA 1
ATOM 721 C C . GLY A 1 88 ? -12.010 -5.694 3.937 1.00 75.44 88 GLY A C 1
ATOM 722 O O . GLY A 1 88 ? -12.786 -6.294 4.683 1.00 75.44 88 GLY A O 1
ATOM 723 N N . LEU A 1 89 ? -10.683 -5.785 4.068 1.00 81.81 89 LEU A N 1
ATOM 724 C CA . LEU A 1 89 ? -9.997 -6.315 5.255 1.00 81.81 89 LEU A CA 1
ATOM 725 C C . LEU A 1 89 ? -9.441 -5.177 6.117 1.00 81.81 89 LEU A C 1
ATOM 727 O O . LEU A 1 89 ? -9.535 -5.224 7.344 1.00 81.81 89 LEU A O 1
ATOM 731 N N . VAL A 1 90 ? -8.859 -4.171 5.466 1.00 79.12 90 VAL A N 1
ATOM 732 C CA . VAL A 1 90 ? -8.333 -2.965 6.101 1.00 79.12 90 VAL A CA 1
ATOM 733 C C . VAL A 1 90 ? -9.333 -1.830 5.890 1.00 79.12 90 VAL A C 1
ATOM 735 O O . VAL A 1 90 ? -9.824 -1.625 4.782 1.00 79.12 90 VAL A O 1
ATOM 738 N N . ASP A 1 91 ? -9.648 -1.115 6.968 1.00 77.25 91 ASP A N 1
ATOM 739 C CA . ASP A 1 91 ? -10.428 0.120 6.918 1.00 77.25 91 ASP A CA 1
ATOM 740 C C . ASP A 1 91 ? -9.475 1.295 6.670 1.00 77.25 91 ASP A C 1
ATOM 742 O O . ASP A 1 91 ? -8.708 1.671 7.558 1.00 77.25 91 ASP A O 1
ATOM 746 N N . GLU A 1 92 ? -9.488 1.844 5.457 1.00 70.25 92 GLU A N 1
ATOM 747 C CA . GLU A 1 92 ? -8.601 2.944 5.057 1.00 70.25 92 GLU A CA 1
ATOM 748 C C . GLU A 1 92 ? -8.880 4.239 5.839 1.00 70.25 92 GLU A C 1
ATOM 750 O O . GLU A 1 92 ? -7.976 5.048 6.029 1.00 70.25 92 GLU A O 1
ATOM 755 N N . GLU A 1 93 ? -10.096 4.410 6.375 1.00 77.12 93 GLU A N 1
ATOM 756 C CA . GLU A 1 93 ? -10.457 5.558 7.218 1.00 77.12 93 GLU A CA 1
ATOM 757 C C . GLU A 1 93 ? -9.936 5.415 8.660 1.00 77.12 93 GLU A C 1
ATOM 759 O O . GLU A 1 93 ? -9.947 6.375 9.435 1.00 77.12 93 GLU A O 1
ATOM 764 N N . SER A 1 94 ? -9.466 4.222 9.045 1.00 77.88 94 SER A N 1
ATOM 765 C CA . SER A 1 94 ? -9.014 3.935 10.413 1.00 77.88 94 SER A CA 1
ATOM 766 C C . SER A 1 94 ? -7.603 4.441 10.729 1.00 77.88 94 SER A C 1
ATOM 768 O O . SER A 1 94 ? -7.187 4.418 11.894 1.00 77.88 94 SER A O 1
ATOM 770 N N . TYR A 1 95 ? -6.864 4.909 9.721 1.00 84.88 95 TYR A N 1
ATOM 771 C CA . TYR A 1 95 ? -5.524 5.455 9.887 1.00 84.88 95 TYR A CA 1
ATOM 772 C C . TYR A 1 95 ? -5.353 6.809 9.197 1.00 84.88 95 TYR A C 1
ATOM 774 O O . TYR A 1 95 ? -5.893 7.087 8.135 1.00 84.88 95 TYR A O 1
ATOM 782 N N . ASN A 1 96 ? -4.543 7.660 9.817 1.00 86.88 96 ASN A N 1
ATOM 783 C CA . ASN A 1 96 ? -4.121 8.941 9.277 1.00 86.88 96 ASN A CA 1
ATOM 784 C C . ASN A 1 96 ? -2.783 8.786 8.563 1.00 86.88 96 ASN A C 1
ATOM 786 O O . ASN A 1 96 ? -1.851 8.202 9.117 1.00 86.88 96 ASN A O 1
ATOM 790 N N . ILE A 1 97 ? -2.675 9.366 7.370 1.00 89.06 97 ILE A N 1
ATOM 791 C CA . ILE A 1 97 ? -1.427 9.433 6.609 1.00 89.06 97 ILE A CA 1
ATOM 792 C C . ILE A 1 97 ? -0.833 10.834 6.770 1.00 89.06 97 ILE A C 1
ATOM 794 O O . ILE A 1 97 ? -1.518 11.835 6.557 1.00 89.06 97 ILE A O 1
ATOM 798 N N . LYS A 1 98 ? 0.444 10.913 7.144 1.00 90.38 98 LYS A N 1
ATOM 799 C CA . LYS A 1 98 ? 1.223 12.154 7.234 1.00 90.38 98 LYS A CA 1
ATOM 800 C C . LYS A 1 98 ? 2.503 12.025 6.414 1.00 90.38 98 LYS A C 1
ATOM 802 O O . LYS A 1 98 ? 3.107 10.957 6.370 1.00 90.38 98 LYS A O 1
ATOM 807 N N . ILE A 1 99 ? 2.907 13.127 5.793 1.00 88.94 99 ILE A N 1
ATOM 808 C CA . ILE A 1 99 ? 4.152 13.257 5.029 1.00 88.94 99 ILE A CA 1
ATOM 809 C C . ILE A 1 99 ? 5.020 14.264 5.787 1.00 88.94 99 ILE A C 1
ATOM 811 O O . ILE A 1 99 ? 4.608 15.410 5.963 1.00 88.94 99 ILE A O 1
ATOM 815 N N . ASP A 1 100 ? 6.183 13.832 6.271 1.00 86.44 100 ASP A N 1
ATOM 816 C CA . ASP A 1 100 ? 7.204 14.701 6.861 1.00 86.44 100 ASP A CA 1
ATOM 817 C C . ASP A 1 100 ? 8.381 14.826 5.891 1.00 86.44 100 ASP A C 1
ATOM 819 O O . ASP A 1 100 ? 9.312 14.021 5.890 1.00 86.44 100 ASP A O 1
ATOM 823 N N . GLU A 1 101 ? 8.324 15.854 5.046 1.00 85.69 101 GLU A N 1
ATOM 824 C CA . GLU A 1 101 ? 9.346 16.123 4.030 1.00 85.69 101 GLU A CA 1
ATOM 825 C C . GLU A 1 101 ? 10.716 16.474 4.627 1.00 85.69 101 GLU A C 1
ATOM 827 O O . GLU A 1 101 ? 11.732 16.276 3.970 1.00 85.69 101 GLU A O 1
ATOM 832 N N . ASN A 1 102 ? 10.781 16.967 5.871 1.00 87.81 102 ASN A N 1
ATOM 833 C CA . ASN A 1 102 ? 12.065 17.333 6.480 1.00 87.81 102 ASN A CA 1
ATOM 834 C C . ASN A 1 102 ? 12.897 16.099 6.835 1.00 87.81 102 ASN A C 1
ATOM 836 O O . ASN A 1 102 ? 14.126 16.150 6.803 1.00 87.81 102 ASN A O 1
ATOM 840 N N . ASN A 1 103 ? 12.214 15.008 7.187 1.00 84.12 103 ASN A N 1
ATOM 841 C CA . ASN A 1 103 ? 12.822 13.736 7.562 1.00 84.12 103 ASN A CA 1
ATOM 842 C C . ASN A 1 103 ? 12.698 12.668 6.462 1.00 84.12 103 ASN A C 1
ATOM 844 O O . ASN A 1 103 ? 13.243 11.580 6.622 1.00 84.12 103 ASN A O 1
ATOM 848 N N . ASN A 1 104 ? 12.030 12.988 5.347 1.00 83.12 104 ASN A N 1
ATOM 849 C CA . ASN A 1 104 ? 11.649 12.051 4.288 1.00 83.12 104 ASN A CA 1
ATOM 850 C C . ASN A 1 104 ? 10.846 10.852 4.822 1.00 83.12 104 ASN A C 1
ATOM 852 O O . ASN A 1 104 ? 11.135 9.697 4.519 1.00 83.12 104 ASN A O 1
ATOM 856 N N . GLU A 1 105 ? 9.849 11.125 5.667 1.00 86.81 105 GLU A N 1
ATOM 857 C CA . GLU A 1 105 ? 9.048 10.086 6.317 1.00 86.81 105 GLU A CA 1
ATOM 858 C C . GLU A 1 105 ? 7.595 10.088 5.842 1.00 86.81 105 GLU A C 1
ATOM 860 O O . GLU A 1 105 ? 6.908 11.115 5.852 1.00 86.81 105 GLU A O 1
ATOM 865 N N . LYS A 1 106 ? 7.082 8.898 5.508 1.00 87.25 106 LYS A N 1
ATOM 866 C CA . LYS A 1 106 ? 5.648 8.641 5.346 1.00 87.25 106 LYS A CA 1
ATOM 867 C C . LYS A 1 106 ? 5.162 7.906 6.569 1.00 87.25 106 LYS A C 1
ATOM 869 O O . LYS A 1 106 ? 5.654 6.826 6.894 1.00 87.25 106 LYS A O 1
ATOM 874 N N . ILE A 1 107 ? 4.188 8.486 7.245 1.00 88.38 107 ILE A N 1
ATOM 875 C CA . ILE A 1 107 ? 3.745 8.029 8.552 1.00 88.38 107 ILE A CA 1
ATOM 876 C C . ILE A 1 107 ? 2.275 7.630 8.454 1.00 88.38 107 ILE A C 1
ATOM 878 O O . ILE A 1 107 ? 1.435 8.446 8.085 1.00 88.38 107 ILE A O 1
ATOM 882 N N . TYR A 1 108 ? 1.970 6.386 8.817 1.00 89.31 108 TYR A N 1
ATOM 883 C CA . TYR A 1 108 ? 0.609 5.861 8.934 1.00 89.31 108 TYR A CA 1
ATOM 884 C C . TYR A 1 108 ? 0.301 5.671 10.419 1.00 89.31 108 TYR A C 1
ATOM 886 O O . TYR A 1 108 ? 1.003 4.927 11.108 1.00 89.31 108 TYR A O 1
ATOM 894 N N . GLU A 1 109 ? -0.726 6.342 10.934 1.00 90.50 109 GLU A N 1
ATOM 895 C CA . GLU A 1 109 ? -1.059 6.366 12.361 1.00 90.50 109 GLU A CA 1
ATOM 896 C C . GLU A 1 109 ? -2.499 5.938 12.606 1.00 90.50 109 GLU A C 1
ATOM 898 O O . GLU A 1 109 ? -3.430 6.547 12.092 1.00 90.50 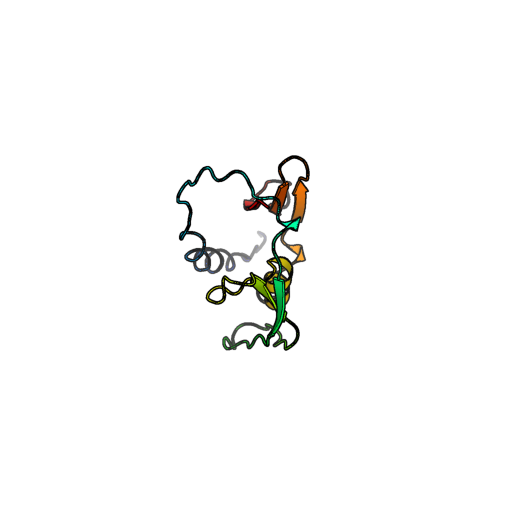109 GLU A O 1
ATOM 903 N N . VAL A 1 110 ? -2.702 4.962 13.485 1.00 87.69 110 VAL A N 1
ATOM 904 C CA . VAL A 1 110 ? -4.030 4.658 14.027 1.00 87.69 110 VAL A CA 1
ATOM 905 C C . VAL A 1 110 ? -4.204 5.472 15.298 1.00 87.69 110 VAL A C 1
ATOM 907 O O . VAL A 1 110 ? -3.405 5.338 16.228 1.00 87.69 110 VAL A O 1
ATOM 910 N N . ILE A 1 111 ? -5.239 6.307 15.352 1.00 84.56 111 ILE A N 1
ATOM 911 C CA . ILE A 1 111 ? -5.495 7.212 16.476 1.00 84.56 111 ILE A CA 1
ATOM 912 C C . ILE A 1 111 ? -6.787 6.793 17.184 1.00 84.56 111 ILE A C 1
ATOM 914 O O . ILE A 1 111 ? -7.778 6.459 16.540 1.00 84.56 111 ILE A O 1
ATOM 918 N N . ASP A 1 112 ? -6.779 6.782 18.517 1.00 84.88 112 ASP A N 1
ATOM 919 C CA . ASP A 1 112 ? -7.990 6.559 19.304 1.00 84.88 112 ASP A CA 1
ATOM 920 C C . ASP A 1 112 ? -8.920 7.785 19.303 1.00 84.88 112 ASP A C 1
ATOM 922 O O . ASP A 1 112 ? -8.579 8.881 18.857 1.00 84.88 112 ASP A O 1
ATOM 926 N N . THR A 1 113 ? -10.114 7.627 19.871 1.00 84.38 113 THR A N 1
ATOM 927 C CA . THR A 1 113 ? -11.109 8.708 19.953 1.00 84.38 113 THR A CA 1
ATOM 928 C C . THR A 1 113 ? -10.666 9.914 20.790 1.00 84.38 113 THR A C 1
ATOM 930 O O . THR A 1 113 ? -11.331 10.944 20.754 1.00 84.38 113 THR A O 1
ATOM 933 N N . ASN A 1 114 ? -9.588 9.797 21.570 1.00 88.38 114 ASN A N 1
ATOM 934 C CA . ASN A 1 114 ? -9.037 10.864 22.406 1.00 88.38 114 ASN A CA 1
ATOM 935 C C . ASN A 1 114 ? -7.818 11.540 21.757 1.00 88.38 114 ASN A C 1
ATOM 937 O O . ASN A 1 114 ? -7.173 12.370 22.397 1.00 88.38 114 ASN A O 1
ATOM 941 N N . GLY A 1 115 ? -7.475 11.179 20.517 1.00 83.25 115 GLY A N 1
ATOM 942 C CA . GLY A 1 115 ? -6.311 11.719 19.819 1.00 83.25 115 GLY A CA 1
ATOM 943 C C . GLY A 1 115 ? -4.990 11.024 20.165 1.00 83.25 115 GLY A C 1
ATOM 944 O O . GLY A 1 115 ? -3.930 11.506 19.768 1.00 83.25 115 GLY A O 1
ATOM 945 N N . LYS A 1 116 ? -5.008 9.902 20.895 1.00 88.38 116 LYS A N 1
ATOM 946 C CA . LYS A 1 116 ? -3.799 9.142 21.227 1.00 88.38 116 LYS A CA 1
ATOM 947 C C . LYS A 1 116 ? -3.434 8.193 20.088 1.00 88.38 116 LYS A C 1
ATOM 949 O O . LYS A 1 116 ? -4.251 7.379 19.667 1.00 88.38 116 LYS A O 1
ATOM 954 N N . ILE A 1 117 ? -2.175 8.233 19.655 1.00 87.44 117 ILE A N 1
ATOM 955 C CA . ILE A 1 117 ? -1.627 7.268 18.693 1.00 87.44 117 ILE A CA 1
ATOM 956 C C . ILE A 1 117 ? -1.593 5.879 19.345 1.00 87.44 117 ILE A C 1
ATOM 958 O O . ILE A 1 117 ? -0.944 5.676 20.374 1.00 87.44 117 ILE A O 1
ATOM 962 N N . LEU A 1 118 ? -2.314 4.932 18.748 1.00 86.19 118 LEU A N 1
ATOM 963 C CA . LEU A 1 118 ? -2.352 3.527 19.147 1.00 86.19 118 LEU A CA 1
ATOM 964 C C . LEU A 1 118 ? -1.271 2.717 18.437 1.00 86.19 118 LEU A C 1
ATOM 966 O O . LEU A 1 118 ? -0.592 1.924 1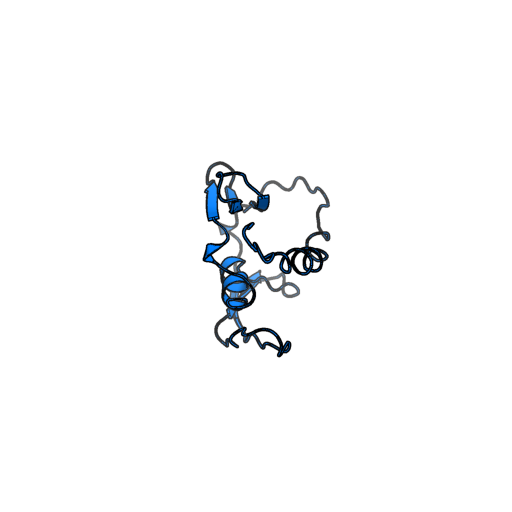9.079 1.00 86.19 118 LEU A O 1
ATOM 970 N N . ASN A 1 119 ? -1.112 2.934 17.130 1.00 85.25 119 ASN A N 1
ATOM 971 C CA . ASN A 1 119 ? -0.106 2.284 16.292 1.00 85.25 119 ASN A CA 1
ATOM 972 C C . ASN A 1 119 ? 0.459 3.287 15.287 1.00 85.25 119 ASN A C 1
ATOM 974 O O . ASN A 1 119 ? -0.251 4.196 14.855 1.00 85.25 119 ASN A O 1
ATOM 978 N N . LYS A 1 120 ? 1.726 3.099 14.909 1.00 87.62 120 LYS A N 1
ATOM 979 C CA . LYS A 1 120 ? 2.438 3.946 13.950 1.00 87.62 120 LYS A CA 1
ATOM 980 C C . LYS A 1 120 ? 3.355 3.089 13.076 1.00 87.62 120 LYS A C 1
ATOM 982 O O . LYS A 1 120 ? 4.168 2.335 13.606 1.00 87.62 120 LYS A O 1
ATOM 987 N N . LEU A 1 121 ? 3.237 3.238 11.760 1.00 83.75 121 LEU A N 1
ATOM 988 C CA . LEU A 1 121 ? 4.189 2.744 10.766 1.00 83.75 121 LEU A CA 1
ATOM 989 C C . LEU A 1 121 ? 4.907 3.949 10.157 1.00 83.75 121 LEU A C 1
ATOM 991 O O . LEU A 1 121 ? 4.252 4.906 9.752 1.00 83.75 121 LEU A O 1
ATOM 995 N N . VAL A 1 122 ? 6.237 3.897 10.099 1.00 85.81 122 VAL A N 1
ATOM 996 C CA . VAL A 1 122 ? 7.073 4.917 9.453 1.00 85.81 122 VAL A CA 1
ATOM 997 C C . VAL A 1 122 ? 7.816 4.270 8.306 1.00 85.81 122 VAL A C 1
ATOM 999 O O . VAL A 1 122 ? 8.459 3.238 8.494 1.00 85.81 122 VAL A O 1
ATOM 1002 N N . ILE A 1 123 ? 7.719 4.883 7.137 1.00 78.88 123 ILE A N 1
ATOM 1003 C CA . ILE A 1 123 ? 8.477 4.517 5.951 1.00 78.88 123 ILE A CA 1
ATOM 1004 C C . ILE A 1 123 ? 9.383 5.694 5.631 1.00 78.88 123 ILE A C 1
ATOM 1006 O O . ILE A 1 123 ? 8.889 6.778 5.340 1.00 78.88 123 ILE A O 1
ATOM 1010 N N . ASN A 1 124 ? 10.690 5.470 5.698 1.00 80.44 124 ASN A N 1
ATOM 1011 C CA . ASN A 1 124 ? 11.674 6.450 5.255 1.00 80.44 124 ASN A CA 1
ATOM 1012 C C . ASN A 1 124 ? 11.877 6.279 3.746 1.00 80.44 124 ASN A C 1
ATOM 1014 O O . ASN A 1 124 ? 11.967 5.134 3.288 1.00 80.44 124 ASN A O 1
ATOM 1018 N N . TRP A 1 125 ? 11.971 7.381 3.009 1.00 65.06 125 TRP A N 1
ATOM 1019 C CA . TRP A 1 125 ? 12.357 7.403 1.596 1.00 65.06 125 TRP A CA 1
ATOM 1020 C C . TRP A 1 125 ? 13.575 8.308 1.362 1.00 65.06 125 TRP A C 1
ATOM 1022 O O . TRP A 1 125 ? 13.937 9.094 2.266 1.00 65.06 125 TRP A O 1
#

Radius of gyration: 18.65 Å; chains: 1; bounding box: 57×34×51 Å

Sequence (125 aa):
MKKQKTLKYFLSAAALSLFPVALLSARCENTKPINDNHLEFEISKHGFKNFNKEYTIQERDDLLAYRIKNKNEMIYIDVDQFLNALSGLVDEESYNIKIDENNNEKIYEVIDTNGKILNKLVINW

Organism: NCBI:txid45363

Secondary structure (DSSP, 8-state):
----------SSSGGGSS-SSTTS------PPPP-GGG-PEEEEEEEE----TTS-PPPEEEEEEEEETT-TT--EE-HHHHHHHTBTTB-GGGSEEEEETTTTEEEEEEE-TTS-EEEEEEEE-